Protein AF-A0A3N4RXS6-F1 (afdb_monomer)

Sequence (57 aa):
MTTHEEPAAEAVQRKERFGALPERIRPEDMVETRPAIQHDPDRDAYDPDEFAVRYGL

Secondary structure (DSSP, 8-state):
---SSHHHHHHHHHHHHH-PPPPPPPGGGG-----SS---GGGS---HHHHHHHHT-

pLDDT: mean 79.53, std 10.57, range [42.31, 91.75]

Radius of gyration: 31.62 Å; Cα contacts (8 Å, |Δi|>4): 4; chains: 1; bounding box: 65×24×73 Å

Structure (mmCIF, N/CA/C/O backbone):
data_AF-A0A3N4RXS6-F1
#
_entry.id   AF-A0A3N4RXS6-F1
#
loop_
_atom_site.group_PDB
_atom_site.id
_atom_site.type_symbol
_atom_site.label_atom_id
_atom_site.labe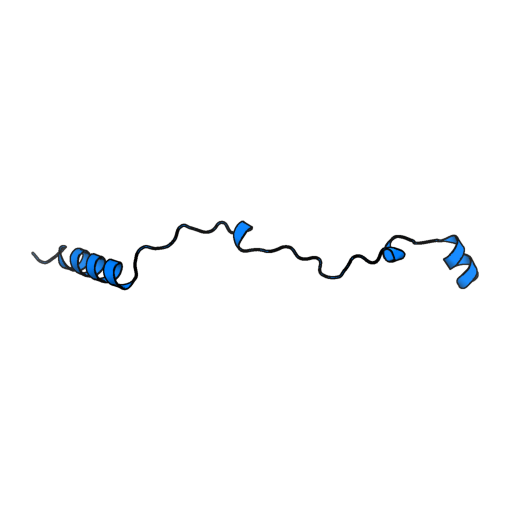l_alt_id
_atom_site.label_comp_id
_atom_site.label_asym_id
_atom_site.label_entity_id
_atom_site.label_seq_id
_atom_site.pdbx_PDB_ins_code
_atom_site.Cartn_x
_atom_site.Cartn_y
_atom_site.Cartn_z
_atom_site.occupancy
_atom_site.B_iso_or_equiv
_atom_site.auth_seq_id
_atom_site.auth_comp_id
_atom_site.auth_asym_id
_atom_site.auth_atom_id
_atom_site.pdbx_PDB_model_num
ATOM 1 N N . MET A 1 1 ? -32.623 -15.320 40.360 1.00 42.31 1 MET A N 1
ATOM 2 C CA . MET A 1 1 ? -32.920 -15.327 38.913 1.00 42.31 1 MET A CA 1
ATOM 3 C C . MET A 1 1 ? -32.450 -13.985 38.379 1.00 42.31 1 MET A C 1
ATOM 5 O O . MET A 1 1 ? -33.221 -13.042 38.313 1.00 42.31 1 MET A O 1
ATOM 9 N N . THR A 1 2 ? -31.138 -13.848 38.209 1.00 52.16 2 THR A N 1
ATOM 10 C CA . THR A 1 2 ? -30.476 -12.558 37.997 1.00 52.16 2 THR A CA 1
ATOM 11 C C . THR A 1 2 ? -30.164 -12.355 36.520 1.00 52.16 2 THR A C 1
ATOM 13 O O . THR A 1 2 ? -29.448 -13.140 35.909 1.00 52.16 2 THR A O 1
ATOM 16 N N . THR A 1 3 ? -30.716 -11.260 36.004 1.00 55.09 3 THR A N 1
ATOM 17 C CA . THR A 1 3 ? -30.013 -10.310 35.144 1.00 55.09 3 THR A CA 1
ATOM 18 C C . THR A 1 3 ? -29.577 -10.801 33.759 1.00 55.09 3 THR A C 1
ATOM 20 O O . THR A 1 3 ? -28.436 -11.186 33.523 1.00 55.09 3 THR A O 1
ATOM 23 N N . HIS A 1 4 ? -30.471 -10.652 32.783 1.00 57.31 4 HIS A N 1
ATOM 24 C CA . HIS A 1 4 ? -30.083 -10.405 31.385 1.00 57.31 4 HIS A CA 1
ATOM 25 C C . HIS A 1 4 ? -30.246 -8.923 30.988 1.00 57.31 4 HIS A C 1
ATOM 27 O O . HIS A 1 4 ? -30.003 -8.564 29.841 1.00 57.31 4 HIS A O 1
ATOM 33 N N . GLU A 1 5 ? -30.612 -8.053 31.938 1.00 60.28 5 GLU A N 1
ATOM 34 C CA . GLU A 1 5 ? -30.914 -6.633 31.696 1.00 60.28 5 GLU A CA 1
ATOM 35 C C . GLU A 1 5 ? -29.685 -5.703 31.839 1.00 60.28 5 GLU A C 1
ATOM 37 O O . GLU A 1 5 ? -29.537 -4.769 31.052 1.00 60.28 5 GLU A O 1
ATOM 42 N N . GLU A 1 6 ? -28.740 -5.998 32.751 1.00 62.25 6 GLU A N 1
ATOM 43 C CA . GLU A 1 6 ? -27.467 -5.249 32.881 1.00 62.25 6 GLU A CA 1
ATOM 44 C C . GLU A 1 6 ? -26.649 -5.145 31.581 1.00 62.25 6 GLU A C 1
ATOM 46 O O . GLU A 1 6 ? -26.258 -4.027 31.233 1.00 62.25 6 GLU A O 1
ATOM 51 N N . PRO A 1 7 ? -26.392 -6.232 30.816 1.00 68.31 7 PRO A N 1
ATOM 52 C CA . PRO A 1 7 ? -25.545 -6.130 29.628 1.00 68.31 7 PRO A CA 1
ATOM 53 C C . PRO A 1 7 ? -26.174 -5.258 28.533 1.00 68.31 7 PRO A C 1
ATOM 55 O O . PRO A 1 7 ? -25.453 -4.641 27.748 1.00 68.31 7 PRO A O 1
ATO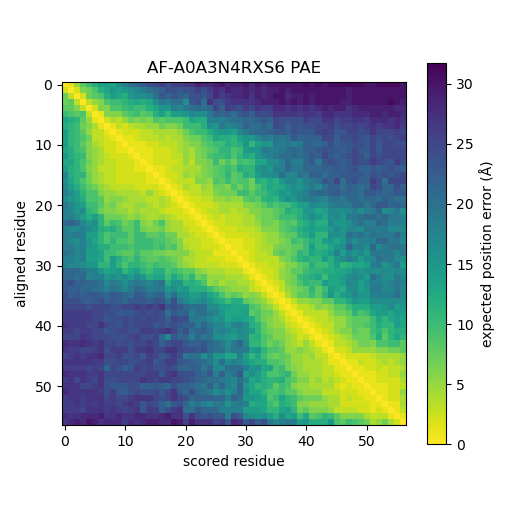M 58 N N . ALA A 1 8 ? -27.508 -5.170 28.484 1.00 74.00 8 ALA A N 1
ATOM 59 C CA . ALA A 1 8 ? -28.216 -4.323 27.531 1.00 74.00 8 ALA A CA 1
ATOM 60 C C . ALA A 1 8 ? -28.083 -2.835 27.896 1.00 74.00 8 ALA A C 1
ATOM 62 O O . ALA A 1 8 ? -27.746 -2.025 27.031 1.00 74.00 8 ALA A O 1
ATOM 63 N N . ALA A 1 9 ? -28.270 -2.480 29.171 1.00 78.31 9 ALA A N 1
ATOM 64 C CA . ALA A 1 9 ? -28.105 -1.107 29.653 1.00 78.31 9 ALA A CA 1
ATOM 65 C C . ALA A 1 9 ? -26.657 -0.606 29.492 1.00 78.31 9 ALA A C 1
ATOM 67 O O . ALA A 1 9 ? -26.414 0.519 29.051 1.00 78.31 9 ALA A O 1
ATOM 68 N N . GLU A 1 10 ? -25.675 -1.460 29.777 1.00 80.38 10 GLU A N 1
ATOM 69 C CA . GLU A 1 10 ? -24.259 -1.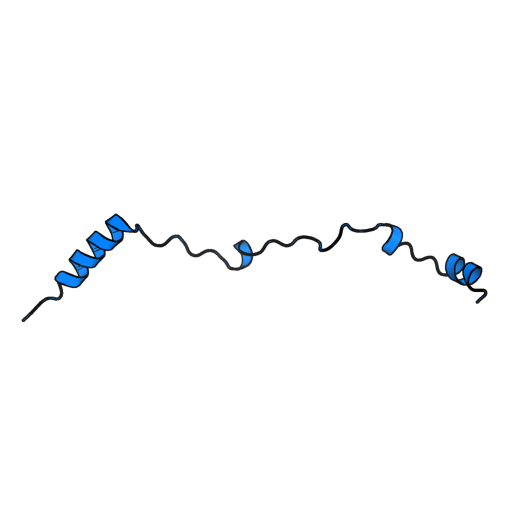129 29.617 1.00 80.38 10 GLU A CA 1
ATOM 70 C C . GLU A 1 10 ? -23.856 -0.990 28.135 1.00 80.38 10 GLU A C 1
ATOM 72 O O . GLU A 1 10 ? -23.047 -0.129 27.771 1.00 80.38 10 GLU A O 1
ATOM 77 N N . ALA A 1 11 ? -24.463 -1.787 27.247 1.00 78.75 11 ALA A N 1
ATOM 78 C CA . ALA A 1 11 ? -24.278 -1.661 25.804 1.00 78.75 11 ALA A CA 1
ATOM 79 C C . ALA A 1 11 ? -24.845 -0.345 25.244 1.00 78.75 11 ALA A C 1
ATOM 81 O O . ALA A 1 11 ? -24.218 0.239 24.358 1.00 78.75 11 ALA A O 1
ATOM 82 N N . VAL A 1 12 ? -25.977 0.146 25.764 1.00 83.06 12 VAL A N 1
ATOM 83 C CA . VAL A 1 12 ? -26.551 1.451 25.380 1.00 83.06 12 VAL A CA 1
ATOM 84 C C . VAL A 1 12 ? -25.612 2.589 25.782 1.00 83.06 12 VAL A C 1
ATOM 86 O O . VAL A 1 12 ? -25.195 3.356 24.916 1.00 83.06 12 VAL A O 1
ATOM 89 N N . GLN A 1 13 ? -25.159 2.625 27.038 1.00 85.88 13 GLN A N 1
ATOM 90 C CA . GLN A 1 13 ? -24.218 3.654 27.507 1.00 85.88 13 GLN A CA 1
ATOM 91 C C . GLN A 1 13 ? -22.870 3.615 26.765 1.00 85.88 13 GLN A C 1
ATOM 93 O O . GLN A 1 13 ? -22.202 4.634 26.586 1.00 85.88 13 GLN A O 1
ATOM 98 N N . ARG A 1 14 ? -22.425 2.432 26.318 1.00 80.38 14 ARG A N 1
ATOM 99 C CA . ARG A 1 14 ? -21.237 2.303 25.460 1.00 80.38 14 ARG A CA 1
ATOM 100 C C . ARG A 1 14 ? -21.492 2.903 24.074 1.00 80.38 14 ARG A C 1
ATOM 102 O O . ARG A 1 14 ? -20.644 3.647 23.594 1.00 80.38 14 ARG A O 1
ATOM 109 N N . LYS A 1 15 ? -22.637 2.621 23.447 1.00 85.38 15 LYS A N 1
ATOM 110 C CA . LYS A 1 15 ? -23.000 3.192 22.138 1.00 85.38 15 LYS A CA 1
ATOM 111 C C . LYS A 1 15 ? -23.144 4.713 22.180 1.00 85.38 15 LYS A C 1
ATOM 113 O O . LYS A 1 15 ? -22.741 5.363 21.228 1.00 85.38 15 LYS A O 1
ATOM 118 N N . GLU A 1 16 ? -23.648 5.291 23.268 1.00 87.44 16 GLU A N 1
ATOM 119 C CA . GLU A 1 16 ? -23.710 6.754 23.419 1.00 87.44 16 GLU A CA 1
ATOM 120 C C . GLU A 1 16 ? -22.319 7.394 23.527 1.00 87.44 16 GLU A C 1
ATOM 122 O O . GLU A 1 16 ? -22.094 8.476 22.992 1.00 87.44 16 GLU A O 1
ATOM 127 N N . ARG A 1 17 ? -21.359 6.715 24.174 1.00 87.75 17 ARG A N 1
ATOM 128 C CA . ARG A 1 17 ? -19.979 7.213 24.317 1.00 87.75 17 ARG A CA 1
ATOM 129 C C . ARG A 1 17 ? -19.122 7.021 23.068 1.00 87.75 17 ARG A C 1
ATOM 131 O O . ARG A 1 17 ? -18.308 7.884 22.758 1.00 87.75 17 ARG A O 1
ATOM 138 N N . PHE A 1 18 ? -19.256 5.877 22.399 1.00 89.19 18 PHE A N 1
ATOM 139 C CA . PHE A 1 18 ? -18.362 5.457 21.312 1.00 89.19 18 PHE A CA 1
ATOM 140 C C . PHE A 1 18 ? -19.023 5.464 19.928 1.00 89.19 18 PHE A C 1
ATOM 142 O O . PHE A 1 18 ? -18.338 5.267 18.929 1.00 89.19 18 PHE A O 1
ATOM 149 N N . GLY A 1 19 ? -20.334 5.697 19.851 1.00 87.75 19 GLY A N 1
ATOM 150 C CA . GLY A 1 19 ? -21.093 5.638 18.607 1.00 87.75 19 GLY A CA 1
ATOM 151 C C . GLY A 1 19 ? -21.289 4.214 18.081 1.00 87.75 19 GLY A C 1
ATOM 152 O O . GLY A 1 19 ? -21.120 3.215 18.790 1.00 87.75 19 GLY A O 1
ATOM 153 N N . ALA A 1 20 ? -21.692 4.128 16.814 1.00 87.44 20 ALA A N 1
ATOM 154 C CA . ALA A 1 20 ? -21.780 2.876 16.073 1.00 87.44 20 ALA A CA 1
ATOM 155 C C . ALA A 1 20 ? -20.471 2.598 15.323 1.00 87.44 20 ALA A C 1
ATOM 157 O O . ALA A 1 20 ? -19.734 3.519 14.970 1.00 87.44 20 ALA A O 1
ATOM 158 N N . LEU A 1 21 ? -20.199 1.318 15.058 1.00 89.69 21 LEU A N 1
ATOM 159 C CA . LEU A 1 21 ? -19.094 0.928 14.190 1.00 89.69 21 LEU A CA 1
ATOM 160 C C . LEU A 1 21 ? -19.333 1.507 12.781 1.00 89.69 21 LEU A C 1
ATOM 162 O O . LEU A 1 21 ? -20.444 1.347 12.269 1.00 89.69 21 LEU A O 1
ATOM 166 N N . PRO A 1 22 ? -18.331 2.152 12.156 1.00 87.19 22 PRO A N 1
ATOM 167 C CA . PRO A 1 22 ? -18.437 2.590 10.772 1.00 87.19 22 PRO A CA 1
ATOM 168 C C . PRO A 1 22 ? -18.705 1.425 9.818 1.00 87.19 22 PRO A C 1
ATOM 170 O O . PRO A 1 22 ? -18.386 0.270 10.112 1.00 87.19 22 PRO A O 1
ATOM 173 N N . GLU A 1 23 ? -19.247 1.748 8.646 1.00 89.75 23 GLU A N 1
ATOM 174 C CA . GLU A 1 23 ? -19.409 0.779 7.565 1.00 89.75 23 GLU A CA 1
ATOM 175 C C . GLU A 1 23 ? -18.074 0.118 7.213 1.00 89.75 23 GLU A C 1
ATOM 177 O O . GLU A 1 23 ? -17.003 0.735 7.256 1.00 89.75 23 GLU A O 1
ATOM 182 N N . ARG A 1 24 ? -18.134 -1.167 6.859 1.00 91.44 24 ARG A N 1
ATOM 183 C CA . ARG A 1 24 ? -16.930 -1.921 6.512 1.00 91.44 24 ARG A CA 1
ATOM 184 C C . ARG A 1 24 ? -16.337 -1.379 5.214 1.00 91.44 24 ARG A C 1
ATOM 186 O O . ARG A 1 24 ? -16.980 -1.426 4.170 1.00 91.44 24 ARG A O 1
ATOM 193 N N . ILE A 1 25 ? -15.082 -0.948 5.282 1.00 91.06 25 ILE A N 1
ATOM 194 C CA . ILE A 1 25 ? -14.31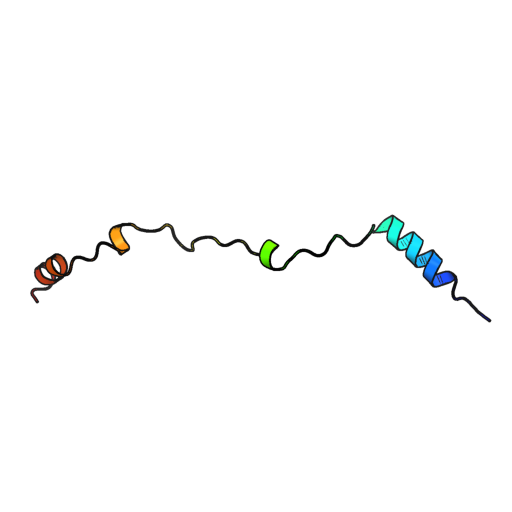3 -0.505 4.118 1.00 91.06 25 ILE A CA 1
ATOM 195 C C . ILE A 1 25 ? -13.889 -1.735 3.312 1.00 91.06 25 ILE A C 1
ATOM 197 O O . ILE A 1 25 ? -13.492 -2.759 3.883 1.00 91.06 25 ILE A O 1
ATOM 201 N N . ARG A 1 26 ? -13.998 -1.656 1.984 1.00 91.75 26 ARG A N 1
ATOM 202 C CA 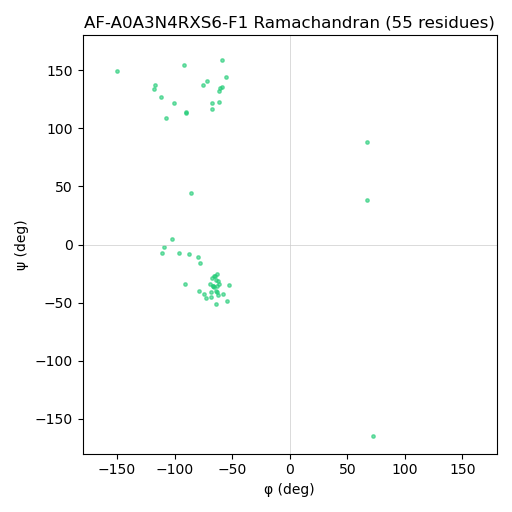. ARG A 1 26 ? -13.506 -2.722 1.113 1.00 91.75 26 ARG A CA 1
ATOM 203 C C . ARG A 1 26 ? -11.976 -2.707 1.114 1.00 91.75 26 ARG A C 1
ATOM 205 O O . ARG A 1 26 ? -11.400 -1.623 1.072 1.00 91.75 26 ARG A O 1
ATOM 212 N N . PRO A 1 27 ? -11.298 -3.867 1.111 1.00 86.75 27 PRO A N 1
ATOM 213 C CA . PRO A 1 27 ? -9.836 -3.913 1.054 1.00 86.75 27 PRO A CA 1
ATOM 214 C C . PRO A 1 27 ? -9.253 -3.110 -0.116 1.00 86.75 27 PRO A C 1
ATOM 216 O O . PRO A 1 27 ? -8.212 -2.478 0.025 1.00 86.75 27 PRO A O 1
ATOM 219 N N . GLU A 1 28 ? -9.958 -3.094 -1.248 1.00 86.75 28 GLU A N 1
ATOM 220 C CA . GLU A 1 28 ? -9.581 -2.331 -2.442 1.00 86.75 28 GLU A CA 1
ATOM 221 C C . GLU A 1 28 ? -9.522 -0.813 -2.205 1.00 86.75 28 GLU A C 1
ATOM 223 O O . GLU A 1 28 ? -8.662 -0.147 -2.769 1.00 86.75 28 GLU A O 1
ATOM 228 N N . ASP A 1 29 ? -10.383 -0.271 -1.340 1.00 88.75 29 ASP A N 1
ATOM 229 C CA . ASP A 1 29 ? -10.419 1.164 -1.024 1.00 88.75 29 ASP A CA 1
ATOM 230 C C . ASP A 1 29 ? -9.325 1.558 -0.012 1.00 88.75 29 ASP A C 1
ATOM 232 O O . ASP A 1 29 ? -9.078 2.740 0.226 1.00 88.75 29 ASP A O 1
ATOM 236 N N . MET A 1 30 ? -8.664 0.571 0.606 1.00 89.31 30 MET A N 1
ATOM 237 C CA . MET A 1 30 ? -7.572 0.784 1.562 1.00 89.31 30 MET A CA 1
ATOM 238 C C . MET A 1 30 ? -6.199 0.889 0.889 1.00 89.31 30 MET 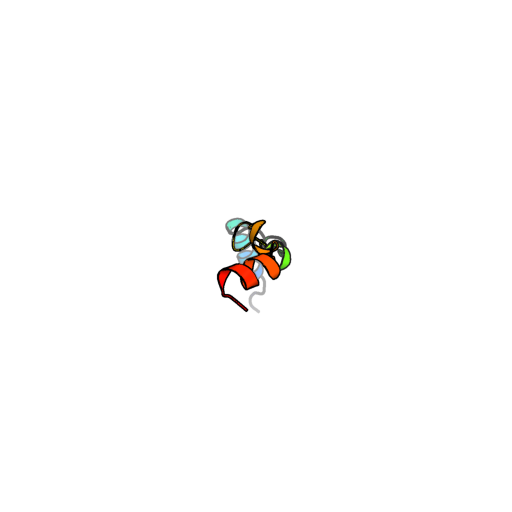A C 1
ATOM 240 O O . MET A 1 30 ? -5.215 1.184 1.570 1.00 89.31 30 MET A O 1
ATOM 244 N N . VAL A 1 31 ? -6.104 0.613 -0.416 1.00 89.19 31 VAL A N 1
ATOM 245 C CA . VAL A 1 31 ? -4.836 0.574 -1.151 1.00 89.19 31 VAL A CA 1
ATOM 246 C C . VAL A 1 31 ? -4.807 1.633 -2.248 1.00 89.19 31 VAL A C 1
ATOM 248 O O . VAL A 1 31 ? -5.738 1.772 -3.033 1.00 89.19 31 VAL A O 1
ATOM 251 N N . GLU A 1 32 ? -3.702 2.372 -2.335 1.00 87.00 32 GLU A N 1
ATOM 252 C CA . GLU A 1 32 ? -3.454 3.321 -3.421 1.00 87.00 32 GLU A CA 1
ATOM 253 C C . GLU A 1 32 ? -2.305 2.806 -4.291 1.00 87.00 32 GLU A C 1
ATOM 255 O O . GLU A 1 32 ? -1.219 2.505 -3.791 1.00 87.00 32 GLU A O 1
ATOM 260 N N . THR A 1 33 ? -2.529 2.709 -5.603 1.00 83.81 33 THR A N 1
ATOM 261 C CA . THR A 1 33 ? -1.467 2.343 -6.549 1.00 83.81 33 THR A CA 1
ATOM 262 C C . THR A 1 33 ? -0.769 3.605 -7.029 1.00 83.81 33 THR A C 1
ATOM 264 O O . THR A 1 33 ? -1.362 4.419 -7.734 1.00 83.81 33 THR A O 1
ATOM 267 N N . ARG A 1 34 ? 0.509 3.750 -6.674 1.00 82.75 34 ARG A N 1
ATOM 268 C CA . ARG A 1 34 ? 1.385 4.806 -7.188 1.00 82.75 34 ARG A CA 1
ATOM 269 C C . ARG A 1 34 ? 2.544 4.180 -7.963 1.00 82.75 34 ARG A C 1
ATOM 271 O O . ARG A 1 34 ? 3.099 3.183 -7.493 1.00 82.75 34 ARG A O 1
ATOM 278 N N . PRO A 1 35 ? 2.928 4.734 -9.126 1.00 79.19 35 PRO A N 1
ATOM 279 C CA . PRO A 1 35 ? 4.119 4.278 -9.827 1.00 79.19 35 PRO A CA 1
ATOM 280 C C . PRO A 1 35 ? 5.351 4.487 -8.936 1.00 79.19 35 PRO A C 1
ATOM 282 O O . PRO A 1 35 ? 5.504 5.536 -8.312 1.00 79.19 35 PRO A O 1
ATOM 285 N N . ALA A 1 36 ? 6.221 3.476 -8.865 1.00 79.19 36 ALA A N 1
ATOM 286 C CA . ALA A 1 36 ? 7.413 3.502 -8.011 1.00 79.19 36 ALA A CA 1
ATOM 287 C C . ALA A 1 36 ? 8.435 4.572 -8.438 1.00 79.19 36 ALA A C 1
ATOM 289 O O . ALA A 1 36 ? 9.206 5.062 -7.619 1.00 79.19 36 ALA A O 1
ATOM 290 N N . ILE A 1 37 ? 8.433 4.923 -9.722 1.00 77.69 37 ILE A N 1
ATOM 291 C CA . ILE A 1 37 ? 9.288 5.922 -10.362 1.00 77.69 37 ILE A CA 1
ATOM 292 C C . ILE A 1 37 ? 8.515 6.522 -11.535 1.00 77.69 37 ILE A C 1
ATOM 294 O O . ILE A 1 37 ? 7.672 5.850 -12.137 1.00 77.69 37 ILE A O 1
ATOM 298 N N . GLN A 1 38 ? 8.793 7.788 -11.844 1.00 76.69 38 GLN A N 1
ATOM 299 C CA . GLN A 1 38 ? 8.275 8.427 -13.050 1.00 76.69 38 GLN A CA 1
ATOM 300 C C . GLN A 1 38 ? 8.746 7.628 -14.272 1.00 76.69 38 GLN A C 1
ATOM 302 O O . GLN A 1 38 ? 9.899 7.200 -14.318 1.00 76.69 38 GLN A O 1
ATOM 307 N N . HIS A 1 39 ? 7.841 7.376 -15.222 1.00 74.56 39 HIS A N 1
ATOM 308 C CA . HIS A 1 39 ? 8.193 6.686 -16.463 1.00 74.56 39 HIS A CA 1
ATOM 309 C C . HIS A 1 39 ? 9.235 7.523 -17.211 1.00 74.56 39 HIS A C 1
ATOM 311 O O . HIS A 1 39 ? 9.013 8.710 -17.457 1.00 74.56 39 HIS A O 1
ATOM 317 N N . ASP A 1 40 ? 10.382 6.906 -17.484 1.00 75.31 40 ASP A N 1
ATOM 318 C CA . ASP A 1 40 ? 11.447 7.478 -18.296 1.00 75.31 40 ASP A CA 1
ATOM 319 C C . ASP A 1 40 ? 11.195 7.067 -19.758 1.00 75.31 40 ASP A C 1
ATOM 321 O O . ASP A 1 40 ? 11.253 5.868 -20.055 1.00 75.31 40 ASP A O 1
ATOM 325 N N . PRO A 1 41 ? 10.880 8.016 -20.659 1.00 74.38 41 PRO A N 1
ATOM 326 C CA . PRO A 1 41 ? 10.600 7.716 -22.059 1.00 74.38 41 PRO A CA 1
ATOM 327 C C . PRO A 1 41 ? 11.804 7.119 -22.801 1.00 74.38 41 PRO A C 1
ATOM 329 O O . PRO A 1 41 ? 11.600 6.356 -23.744 1.00 74.38 41 PRO A O 1
ATOM 332 N N . ASP A 1 42 ? 13.035 7.388 -22.356 1.00 78.19 42 ASP A N 1
ATOM 333 C CA . ASP A 1 42 ? 14.247 6.843 -22.978 1.00 78.19 42 ASP A CA 1
ATOM 334 C C . ASP A 1 42 ? 14.485 5.377 -22.578 1.00 78.19 42 ASP A C 1
ATOM 336 O O . ASP A 1 42 ? 15.223 4.651 -23.246 1.00 78.19 42 ASP A O 1
ATOM 340 N N . ARG A 1 43 ? 13.811 4.889 -21.526 1.00 71.12 43 ARG A N 1
ATOM 341 C CA . ARG A 1 43 ? 13.920 3.494 -21.072 1.00 71.12 43 ARG A CA 1
ATOM 342 C C . ARG A 1 43 ? 13.402 2.493 -22.108 1.00 71.12 43 ARG A C 1
ATOM 344 O O . ARG A 1 43 ? 13.897 1.368 -22.160 1.00 71.12 43 ARG A O 1
ATOM 351 N N . ASP A 1 44 ? 12.419 2.894 -22.910 1.00 74.25 44 ASP A N 1
ATOM 352 C CA . ASP A 1 44 ? 11.825 2.056 -23.956 1.00 74.25 44 ASP A CA 1
ATOM 353 C C . ASP A 1 44 ? 12.457 2.315 -25.342 1.00 74.25 44 ASP A C 1
ATOM 355 O O . ASP A 1 44 ? 12.203 1.569 -26.288 1.00 74.25 44 ASP A O 1
ATOM 359 N N . ALA A 1 45 ? 13.321 3.329 -25.469 1.00 81.62 45 ALA A N 1
ATOM 360 C CA . ALA A 1 45 ? 13.992 3.727 -26.708 1.00 81.62 45 ALA A CA 1
ATOM 361 C C . ALA A 1 45 ? 15.292 2.938 -26.959 1.00 81.62 45 ALA A C 1
ATOM 363 O O . ALA A 1 45 ? 16.325 3.505 -27.308 1.00 81.62 45 ALA A O 1
ATOM 364 N N . TYR A 1 46 ? 15.265 1.618 -26.756 1.00 78.94 46 TYR A N 1
ATOM 365 C CA . TYR A 1 46 ? 16.434 0.779 -27.019 1.00 78.94 46 TYR A CA 1
ATOM 366 C C . TYR A 1 46 ? 16.743 0.715 -28.523 1.00 78.94 46 TYR A C 1
ATOM 368 O O . TYR A 1 46 ? 15.952 0.170 -29.296 1.00 78.94 46 TYR A O 1
ATOM 376 N N . ASP A 1 47 ? 17.917 1.220 -28.911 1.00 84.25 47 ASP A N 1
ATOM 377 C CA . ASP A 1 47 ? 18.465 1.126 -30.265 1.00 84.25 47 ASP A CA 1
ATOM 378 C C . ASP A 1 47 ? 19.642 0.121 -30.298 1.00 84.25 47 ASP A C 1
ATOM 380 O O . ASP A 1 47 ? 20.716 0.390 -29.738 1.00 84.25 47 ASP A O 1
ATOM 384 N N . PRO A 1 48 ? 19.468 -1.063 -30.920 1.00 82.81 48 PRO A N 1
ATOM 385 C CA . PRO A 1 48 ? 20.524 -2.066 -31.008 1.00 82.81 48 PRO A CA 1
ATOM 386 C C . PRO A 1 48 ? 21.701 -1.630 -31.896 1.00 82.81 48 PRO A C 1
ATOM 388 O O . PRO A 1 48 ? 22.830 -2.049 -31.631 1.00 82.81 48 PRO A O 1
ATOM 391 N N . ASP A 1 49 ? 21.471 -0.787 -32.906 1.00 85.25 49 ASP A N 1
ATOM 392 C CA . ASP A 1 49 ? 22.507 -0.330 -33.838 1.00 85.25 49 ASP A CA 1
ATOM 393 C C . ASP A 1 49 ? 23.421 0.701 -33.161 1.00 85.25 49 ASP A C 1
ATOM 395 O O . ASP A 1 49 ? 24.648 0.611 -33.257 1.00 85.25 49 ASP A O 1
ATOM 399 N N . GLU A 1 50 ? 22.849 1.633 -32.391 1.00 83.25 50 GLU A N 1
ATOM 400 C CA . GLU A 1 50 ? 23.620 2.575 -31.566 1.00 83.25 50 GLU A CA 1
ATOM 401 C C . GLU A 1 50 ? 24.532 1.827 -30.578 1.00 83.25 50 GLU A C 1
ATOM 403 O O . GLU A 1 50 ? 25.709 2.166 -30.395 1.00 83.25 50 GLU A O 1
ATOM 408 N N . PHE A 1 51 ? 24.002 0.773 -29.955 1.00 81.00 51 PHE A N 1
ATOM 409 C CA . PHE A 1 51 ? 24.742 -0.039 -28.997 1.00 81.00 51 PHE A CA 1
ATOM 410 C C . PHE A 1 51 ? 25.861 -0.842 -29.677 1.00 81.00 51 PHE A C 1
ATOM 412 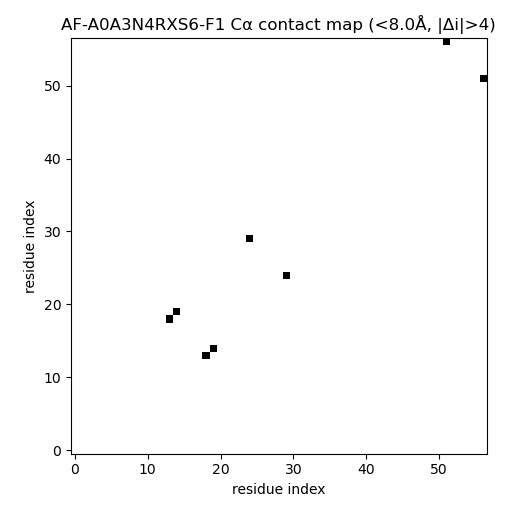O O . PHE A 1 51 ? 26.981 -0.895 -29.163 1.00 81.00 51 PHE A O 1
ATOM 419 N N . ALA A 1 52 ? 25.604 -1.412 -30.857 1.00 84.62 52 ALA A N 1
ATOM 420 C CA . ALA A 1 52 ? 26.612 -2.124 -31.638 1.00 84.62 52 ALA A CA 1
ATOM 421 C C . ALA A 1 52 ? 27.767 -1.201 -32.059 1.00 84.62 52 ALA A C 1
ATOM 423 O O . ALA A 1 52 ? 28.932 -1.558 -31.881 1.00 84.62 52 ALA A O 1
ATOM 424 N N . VAL A 1 53 ? 27.468 0.024 -32.507 1.00 85.38 53 VAL A N 1
ATOM 425 C CA . VAL A 1 53 ? 28.488 1.033 -32.843 1.00 85.38 53 VAL A CA 1
ATOM 426 C C . VAL A 1 53 ? 29.302 1.447 -31.613 1.00 85.38 53 VAL A C 1
ATOM 428 O O . VAL A 1 53 ? 30.520 1.604 -31.704 1.00 85.38 53 VAL A O 1
ATOM 431 N N . ARG A 1 54 ? 28.662 1.600 -30.446 1.00 84.38 54 ARG A N 1
ATOM 432 C CA . ARG A 1 54 ? 29.333 1.989 -29.193 1.00 84.38 54 ARG A CA 1
ATOM 433 C C . ARG A 1 54 ? 30.306 0.927 -28.672 1.00 84.38 54 ARG A C 1
ATOM 435 O O . ARG A 1 54 ? 31.332 1.295 -28.101 1.00 84.38 54 ARG A O 1
ATOM 442 N N . TYR A 1 55 ? 29.987 -0.356 -28.845 1.00 86.44 55 TYR A N 1
ATOM 443 C CA . TYR A 1 55 ? 30.775 -1.471 -28.299 1.00 86.44 55 TYR A CA 1
ATOM 444 C C . TYR A 1 55 ? 31.549 -2.284 -29.349 1.00 86.44 55 TYR A C 1
ATOM 446 O O . TYR A 1 55 ? 32.305 -3.175 -28.969 1.00 86.44 55 TYR A O 1
ATOM 454 N N . GLY A 1 56 ? 31.424 -1.954 -30.638 1.00 73.62 56 GLY A N 1
ATOM 455 C CA . GLY A 1 56 ? 32.181 -2.580 -31.727 1.00 73.62 56 GLY A CA 1
ATOM 456 C C . GLY A 1 56 ? 31.829 -4.051 -31.965 1.00 73.62 56 GLY A C 1
ATOM 457 O O . GLY A 1 56 ? 32.737 -4.851 -32.193 1.00 73.62 56 GLY A O 1
ATOM 458 N N . LEU A 1 57 ? 30.542 -4.395 -31.845 1.00 62.66 57 LEU A N 1
ATOM 459 C CA . LEU A 1 57 ? 29.998 -5.735 -32.115 1.00 62.66 57 LEU A CA 1
ATOM 460 C C . LEU A 1 57 ? 29.895 -6.038 -33.615 1.00 62.66 57 LEU A C 1
ATOM 462 O O . LEU A 1 57 ? 29.627 -5.096 -34.394 1.00 62.66 57 LEU A O 1
#

Solvent-accessible surface area (backbone atoms only — not comparable to full-atom values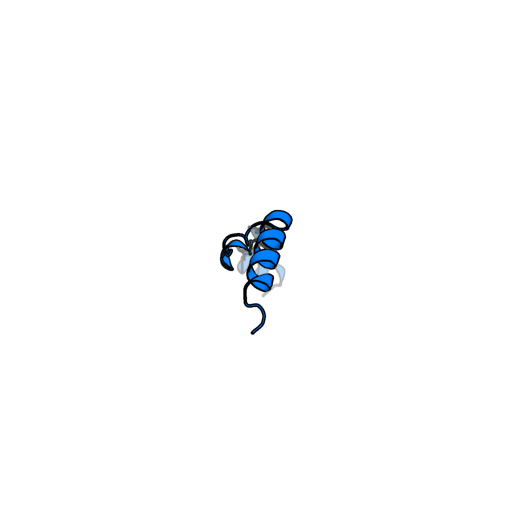): 4010 Å² total; per-residue (Å²): 139,81,77,83,57,62,68,54,56,54,48,50,58,47,36,75,74,70,50,74,84,76,82,86,77,55,75,72,80,74,58,82,92,71,78,94,59,82,8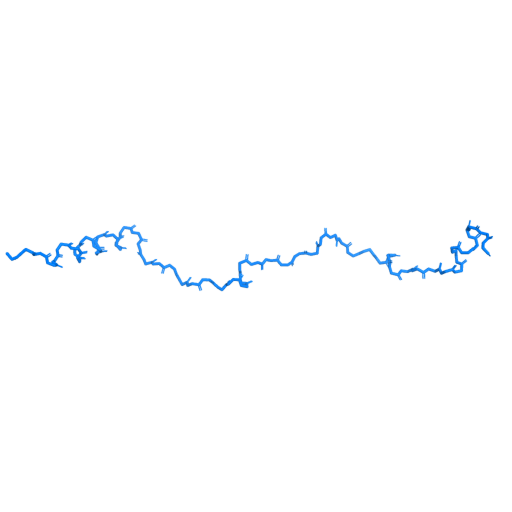8,58,76,69,74,77,63,80,54,71,66,64,50,31,68,75,71,71,111

Mean predicted aligned error: 14.3 Å

Foldseek 3Di:
DDDPPVVVVVVVVVCVVPNDDDDDDDPVVVDDDDDPDDDDPVVPVDDPVVVCVVVVD